Protein AF-A0A928CRD7-F1 (afdb_monomer)

pLDDT: mean 87.41, std 10.98, range [50.78, 96.5]

Radius of gyration: 9.86 Å; Cα contacts (8 Å, |Δi|>4): 32; chains: 1; bounding box: 23×21×24 Å

Structure (mmCIF, N/CA/C/O backbone):
data_AF-A0A928CRD7-F1
#
_entry.id   AF-A0A928CRD7-F1
#
loop_
_atom_site.group_PDB
_atom_site.id
_atom_site.type_symbol
_atom_site.label_atom_id
_atom_site.label_alt_id
_atom_site.label_comp_id
_atom_site.label_asym_id
_atom_site.label_entity_id
_atom_site.label_seq_id
_atom_site.pdbx_PDB_ins_code
_atom_site.Cartn_x
_atom_site.Cartn_y
_atom_site.Cartn_z
_atom_site.occupancy
_atom_site.B_iso_or_equiv
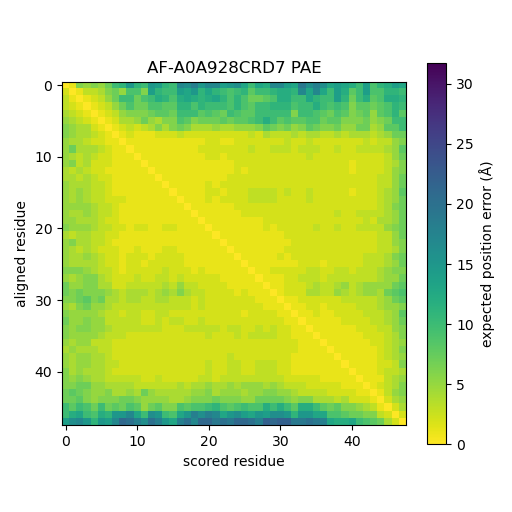_atom_site.auth_seq_id
_atom_site.auth_comp_id
_atom_site.auth_asym_id
_atom_site.auth_atom_id
_atom_site.pdbx_PDB_model_num
ATOM 1 N N . LYS A 1 1 ? 0.329 -12.071 0.675 1.00 61.66 1 LYS A N 1
ATOM 2 C CA . LYS A 1 1 ? 0.005 -10.799 -0.036 1.00 61.66 1 LYS A CA 1
ATOM 3 C C . LYS A 1 1 ? -1.009 -9.994 0.781 1.00 61.66 1 LYS A C 1
ATOM 5 O O . LYS A 1 1 ? -1.792 -10.565 1.518 1.00 61.66 1 LYS A O 1
ATOM 10 N N . ARG A 1 2 ? -1.056 -8.664 0.620 1.00 73.19 2 ARG A N 1
ATOM 11 C CA . ARG A 1 2 ? -1.986 -7.748 1.317 1.00 73.19 2 ARG A CA 1
ATOM 12 C C . ARG A 1 2 ? -3.464 -8.197 1.340 1.00 73.19 2 ARG A C 1
ATOM 14 O O . ARG A 1 2 ? -4.163 -7.958 2.322 1.00 73.19 2 ARG A O 1
ATOM 21 N N . LYS A 1 3 ? -3.935 -8.827 0.254 1.00 68.25 3 LYS A N 1
ATOM 22 C CA . LYS A 1 3 ? -5.308 -9.350 0.115 1.00 68.25 3 LYS A CA 1
ATOM 23 C C . LYS A 1 3 ? -5.617 -10.482 1.100 1.00 68.25 3 LYS A C 1
ATOM 25 O O . LYS A 1 3 ? -6.744 -10.554 1.579 1.00 68.25 3 LYS A O 1
ATOM 30 N N . ASP A 1 4 ? -4.611 -11.269 1.462 1.00 68.81 4 ASP A N 1
ATOM 31 C CA . ASP A 1 4 ? -4.733 -12.389 2.403 1.00 68.81 4 ASP A CA 1
ATOM 32 C C . ASP A 1 4 ? -4.948 -11.873 3.835 1.00 68.81 4 ASP A C 1
ATOM 34 O O . ASP A 1 4 ? -5.602 -12.513 4.647 1.00 68.81 4 ASP A O 1
ATOM 38 N N . LEU A 1 5 ? -4.503 -10.640 4.103 1.00 70.12 5 LEU A N 1
ATOM 39 C CA . LEU A 1 5 ? -4.681 -9.943 5.378 1.00 70.12 5 LEU A CA 1
ATOM 40 C C . LEU A 1 5 ? -5.991 -9.137 5.462 1.00 70.12 5 LEU A C 1
ATOM 42 O O . LEU A 1 5 ? -6.220 -8.436 6.445 1.00 70.12 5 LEU A O 1
ATOM 46 N N . ARG A 1 6 ? -6.833 -9.153 4.412 1.00 79.25 6 ARG A N 1
ATOM 47 C CA . ARG A 1 6 ? -8.088 -8.368 4.304 1.00 79.25 6 ARG A CA 1
ATOM 48 C C . ARG A 1 6 ? -7.944 -6.868 4.618 1.00 79.25 6 ARG A C 1
ATOM 50 O O . ARG A 1 6 ? -8.911 -6.191 4.969 1.00 79.25 6 ARG A O 1
ATOM 57 N N . LEU A 1 7 ? -6.747 -6.306 4.468 1.00 84.44 7 LEU A N 1
ATOM 58 C CA . LEU A 1 7 ? -6.517 -4.883 4.709 1.00 84.44 7 LEU A CA 1
ATOM 59 C C . LEU A 1 7 ? -7.075 -4.056 3.535 1.00 84.44 7 LEU A C 1
ATOM 61 O O . LEU A 1 7 ? -7.197 -4.555 2.414 1.00 84.44 7 LEU A O 1
ATOM 65 N N . SER A 1 8 ? -7.249 -2.740 3.698 1.00 91.56 8 SER A N 1
ATOM 66 C CA . SER A 1 8 ? -7.328 -1.759 2.585 1.00 91.56 8 SER A CA 1
ATOM 67 C C . SER A 1 8 ? -5.947 -1.142 2.297 1.00 91.56 8 SER A C 1
ATOM 69 O O . SER A 1 8 ? -5.080 -1.199 3.174 1.00 91.56 8 SER A O 1
ATOM 71 N N . GLN A 1 9 ? -5.681 -0.629 1.081 1.00 91.75 9 GLN A N 1
ATOM 72 C CA . GLN A 1 9 ? -4.343 -0.098 0.736 1.00 91.75 9 GLN A CA 1
ATOM 73 C C . GLN A 1 9 ? -3.904 0.951 1.767 1.00 91.75 9 GLN A C 1
ATOM 75 O O . GLN A 1 9 ? -2.745 0.978 2.159 1.00 91.75 9 GLN A O 1
ATOM 80 N N . VAL A 1 10 ? -4.871 1.721 2.279 1.00 93.88 10 VAL A N 1
ATOM 81 C CA . VAL A 1 10 ? -4.721 2.660 3.396 1.00 93.88 10 VAL A CA 1
ATOM 82 C C . VAL A 1 10 ? -4.218 1.972 4.666 1.00 93.88 10 VAL A C 1
ATOM 84 O O . VAL A 1 10 ? -3.197 2.381 5.206 1.00 93.88 10 VAL A O 1
ATOM 87 N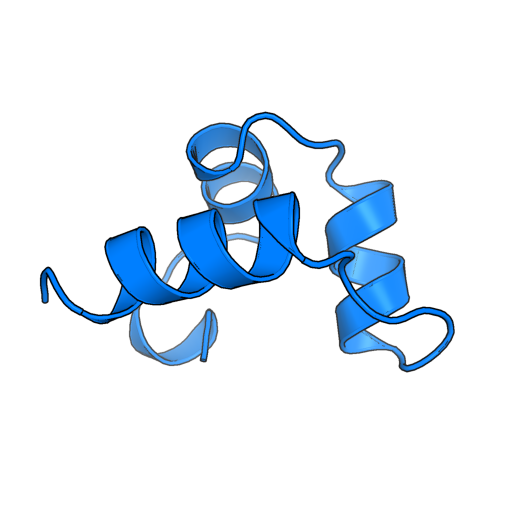 N . LYS A 1 11 ? -4.880 0.904 5.131 1.00 91.19 11 LYS A N 1
ATOM 88 C CA . LYS A 1 11 ? -4.462 0.176 6.344 1.00 91.19 11 LYS A CA 1
ATOM 89 C C . LYS A 1 11 ? -3.084 -0.468 6.191 1.00 91.19 11 LYS A C 1
ATOM 91 O O . LYS A 1 11 ? -2.304 -0.475 7.132 1.00 91.19 11 LYS A O 1
ATOM 96 N N . PHE A 1 12 ? -2.777 -0.990 5.007 1.00 91.81 12 PHE A N 1
ATOM 97 C CA . PHE A 1 12 ? -1.468 -1.582 4.737 1.00 91.81 12 PHE A CA 1
ATOM 98 C C . PHE A 1 12 ? -0.355 -0.534 4.698 1.00 91.81 12 PHE A C 1
ATOM 100 O O . PHE A 1 12 ? 0.696 -0.732 5.294 1.00 91.81 12 PHE A O 1
ATOM 107 N N . ALA A 1 13 ? -0.608 0.602 4.049 1.00 93.38 13 ALA A N 1
ATOM 108 C CA . ALA A 1 13 ? 0.319 1.723 4.017 1.00 93.38 13 ALA A CA 1
ATOM 109 C C . ALA A 1 13 ? 0.582 2.269 5.429 1.00 93.38 13 ALA A C 1
ATOM 111 O O . ALA A 1 13 ? 1.735 2.468 5.801 1.00 93.38 13 ALA A O 1
ATOM 112 N N . ALA A 1 14 ? -0.474 2.418 6.236 1.00 93.50 14 ALA A N 1
ATOM 113 C CA . ALA A 1 14 ? -0.367 2.833 7.630 1.00 93.50 14 ALA A CA 1
ATOM 114 C C . ALA A 1 14 ? 0.474 1.853 8.463 1.00 93.50 14 ALA A C 1
ATOM 116 O O . ALA A 1 14 ? 1.363 2.287 9.186 1.00 93.50 14 ALA A O 1
ATOM 117 N N . ALA A 1 15 ? 0.255 0.543 8.312 1.00 89.88 15 ALA A N 1
ATOM 118 C CA .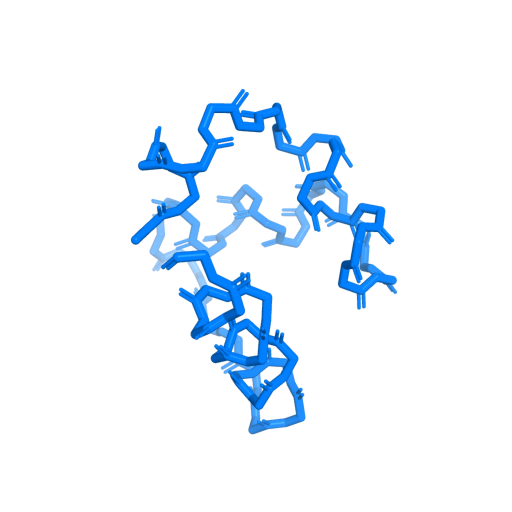 ALA A 1 15 ? 1.021 -0.475 9.033 1.00 89.88 15 ALA A CA 1
ATOM 119 C C . ALA A 1 15 ? 2.517 -0.487 8.656 1.00 89.88 15 ALA A C 1
ATOM 121 O O . ALA A 1 15 ? 3.364 -0.779 9.493 1.00 89.88 15 ALA A O 1
ATOM 122 N N . LEU A 1 16 ? 2.853 -0.130 7.413 1.00 90.88 16 LEU A N 1
ATOM 123 C CA . LEU A 1 16 ? 4.236 -0.015 6.932 1.00 90.88 16 LEU A 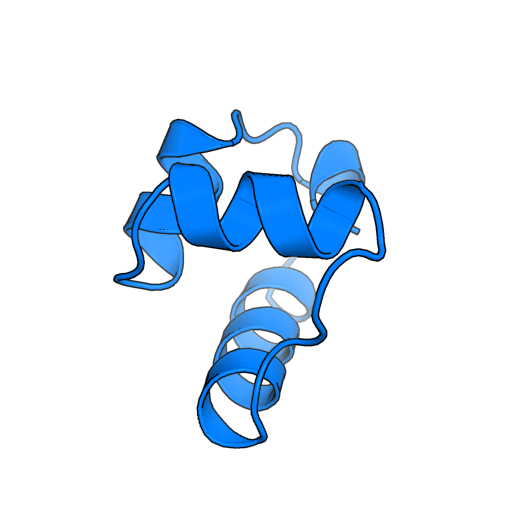CA 1
ATOM 124 C C . LEU A 1 16 ? 4.884 1.356 7.222 1.00 90.88 16 LEU A C 1
ATOM 126 O O . LEU A 1 16 ? 6.104 1.508 7.084 1.00 90.88 16 LEU A O 1
ATOM 130 N N . GLY A 1 17 ? 4.083 2.361 7.590 1.00 93.94 17 GLY A N 1
ATOM 131 C CA . GLY A 1 17 ? 4.523 3.751 7.718 1.00 93.94 17 GLY A CA 1
ATOM 132 C C . GLY A 1 17 ? 4.879 4.401 6.376 1.00 93.94 17 GLY A C 1
ATOM 133 O O . GLY A 1 17 ? 5.810 5.199 6.309 1.00 93.94 17 GLY A O 1
ATOM 134 N N . VAL A 1 18 ? 4.180 4.041 5.296 1.00 94.81 18 VAL A N 1
ATOM 135 C CA . VAL A 1 18 ? 4.399 4.578 3.939 1.00 94.81 18 VAL A CA 1
ATOM 136 C C . VAL A 1 18 ? 3.131 5.228 3.390 1.00 94.81 18 VAL A C 1
ATOM 138 O O . VAL A 1 18 ? 2.047 5.110 3.959 1.00 94.81 18 VAL A O 1
ATOM 141 N N . SER A 1 19 ? 3.235 5.911 2.248 1.00 96.50 19 SER A N 1
ATOM 142 C CA . SER A 1 19 ? 2.058 6.476 1.584 1.00 96.50 19 SER A CA 1
ATOM 143 C C . SER A 1 19 ? 1.257 5.414 0.821 1.00 96.50 19 SER A C 1
ATOM 145 O O . SER A 1 19 ? 1.803 4.474 0.240 1.00 96.50 19 SER A O 1
ATOM 147 N N . VAL A 1 20 ? -0.060 5.620 0.732 1.00 95.81 20 VAL A N 1
ATOM 148 C CA . VAL A 1 20 ? -0.973 4.777 -0.065 1.00 95.81 20 VAL A CA 1
ATOM 149 C C . VAL A 1 20 ? -0.569 4.755 -1.541 1.00 95.81 20 VAL A C 1
ATOM 151 O O . VAL A 1 20 ? -0.657 3.722 -2.202 1.00 95.81 20 VAL A O 1
ATOM 154 N N . LYS A 1 21 ? -0.055 5.883 -2.050 1.00 96.44 21 LYS A N 1
ATOM 155 C CA . LYS A 1 21 ? 0.480 5.983 -3.411 1.00 96.44 21 LYS A CA 1
ATOM 156 C C . LYS A 1 21 ? 1.649 5.023 -3.623 1.00 96.44 21 LYS A C 1
ATOM 158 O O . LYS A 1 21 ? 1.693 4.382 -4.666 1.00 96.44 21 LYS A O 1
ATOM 163 N N . LYS A 1 22 ? 2.557 4.888 -2.648 1.00 95.38 22 LYS A N 1
ATOM 164 C CA . LYS A 1 22 ? 3.699 3.965 -2.742 1.00 95.38 22 LYS A CA 1
ATOM 165 C C . LYS A 1 22 ? 3.225 2.512 -2.851 1.00 95.38 22 LYS A C 1
ATOM 167 O O . LYS A 1 22 ? 3.619 1.820 -3.784 1.00 95.38 22 LYS A O 1
ATOM 172 N N . VAL A 1 23 ? 2.276 2.112 -1.998 1.00 94.31 23 VAL A N 1
ATOM 173 C CA . VAL A 1 23 ? 1.624 0.789 -2.064 1.00 94.31 23 VAL A CA 1
ATOM 174 C C . VAL A 1 23 ? 0.962 0.548 -3.421 1.00 94.31 23 VAL A C 1
ATOM 176 O O . VAL A 1 23 ? 1.157 -0.506 -4.018 1.00 94.31 23 VAL A O 1
ATOM 179 N N . SER A 1 24 ? 0.211 1.525 -3.932 1.00 94.94 24 SER A N 1
ATOM 180 C CA . SER A 1 24 ? -0.427 1.420 -5.247 1.00 94.94 24 SER A CA 1
ATOM 181 C C . SER A 1 24 ? 0.611 1.224 -6.357 1.00 94.94 24 SER A C 1
ATOM 183 O O . SER A 1 24 ? 0.463 0.328 -7.182 1.00 94.94 24 SER A O 1
ATOM 185 N N . THR A 1 25 ? 1.702 1.990 -6.361 1.00 95.69 25 THR A N 1
ATOM 186 C CA . THR A 1 25 ? 2.792 1.839 -7.338 1.00 95.69 25 THR A CA 1
ATOM 187 C C . THR A 1 25 ? 3.388 0.426 -7.325 1.00 95.69 25 THR A C 1
ATOM 189 O O . THR A 1 25 ? 3.599 -0.137 -8.401 1.00 95.69 25 THR A O 1
A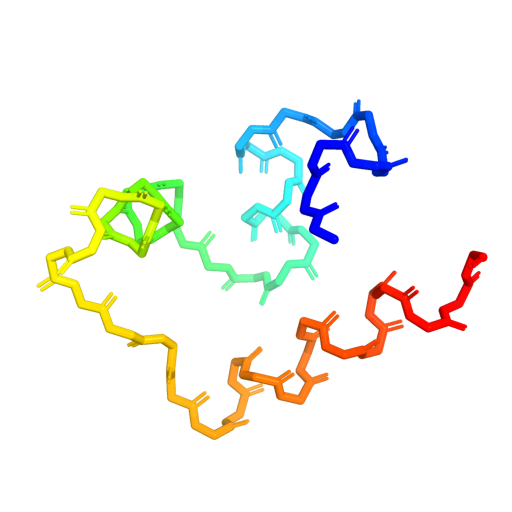TOM 192 N N . TRP A 1 26 ? 3.600 -0.169 -6.144 1.00 94.75 26 TRP A N 1
ATOM 193 C CA . TRP A 1 26 ? 4.073 -1.554 -6.020 1.00 94.75 26 TRP A CA 1
ATOM 194 C C . TRP A 1 26 ? 3.073 -2.572 -6.564 1.00 94.75 26 TRP A C 1
ATOM 196 O O . TRP A 1 26 ? 3.449 -3.471 -7.30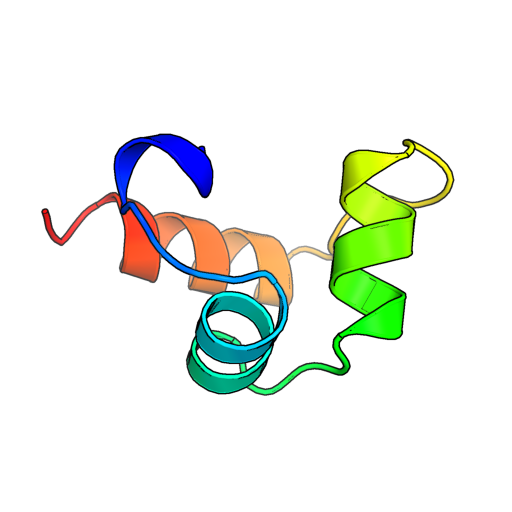9 1.00 94.75 26 TRP A O 1
ATOM 206 N N . GLU A 1 27 ? 1.789 -2.425 -6.229 1.00 90.56 27 GLU A N 1
ATOM 207 C CA . GLU A 1 27 ? 0.746 -3.351 -6.685 1.00 90.56 27 GLU A CA 1
ATOM 208 C C . GLU A 1 27 ? 0.540 -3.305 -8.208 1.00 90.56 27 GLU A C 1
ATOM 210 O O . GLU A 1 27 ? 0.183 -4.320 -8.803 1.00 90.56 27 GLU A O 1
ATOM 215 N N . HIS A 1 28 ? 0.810 -2.162 -8.845 1.00 94.25 28 HIS A N 1
ATOM 216 C CA . HIS A 1 28 ? 0.779 -2.013 -10.304 1.00 94.25 28 HIS A CA 1
ATOM 217 C C . HIS A 1 28 ? 2.121 -2.344 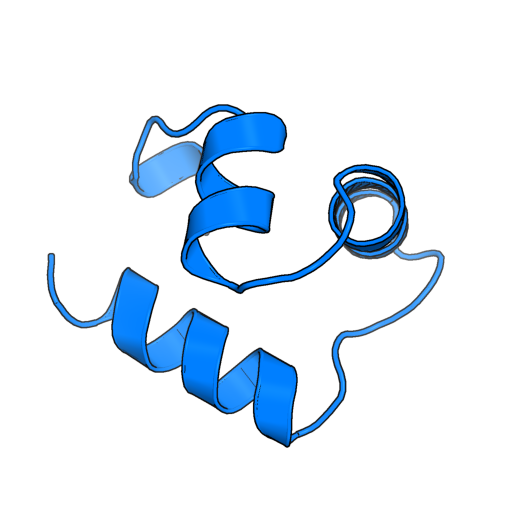-10.984 1.00 94.25 28 HIS A C 1
ATOM 219 O O . HIS A 1 28 ? 2.247 -2.137 -12.189 1.00 94.25 28 HIS A O 1
ATOM 225 N N . GLY A 1 29 ? 3.134 -2.801 -10.238 1.00 93.81 29 GLY A N 1
ATOM 226 C CA . GLY A 1 29 ? 4.446 -3.168 -10.783 1.00 93.81 29 GLY A CA 1
ATOM 227 C C . GLY A 1 29 ? 5.271 -1.994 -11.321 1.00 93.81 29 GLY A C 1
ATOM 228 O O . GLY A 1 29 ? 6.234 -2.203 -12.050 1.00 93.81 29 GLY A O 1
ATOM 229 N N . LYS A 1 30 ? 4.910 -0.752 -10.977 1.00 95.38 30 LYS A N 1
ATOM 230 C CA . LYS A 1 30 ? 5.621 0.460 -11.420 1.00 95.38 30 LYS A CA 1
ATOM 231 C C . LYS A 1 30 ? 6.894 0.735 -10.612 1.00 95.38 30 LYS A C 1
ATOM 233 O O . LYS A 1 30 ? 7.727 1.527 -11.034 1.00 95.38 30 LYS A O 1
ATOM 238 N N . ALA A 1 31 ? 7.009 0.123 -9.438 1.00 94.25 31 ALA A N 1
ATOM 239 C CA . ALA A 1 31 ? 8.187 0.130 -8.581 1.00 94.25 31 ALA A CA 1
ATOM 240 C C . ALA A 1 31 ? 8.160 -1.121 -7.697 1.00 94.25 31 ALA A C 1
ATOM 242 O O . ALA A 1 31 ? 7.116 -1.759 -7.557 1.00 94.25 31 ALA A O 1
ATOM 243 N N . VAL A 1 32 ? 9.278 -1.422 -7.047 1.00 93.06 32 VAL A N 1
ATOM 244 C CA . VAL A 1 32 ? 9.367 -2.457 -6.010 1.00 93.06 32 VAL A CA 1
ATOM 245 C C . VAL A 1 32 ? 9.685 -1.810 -4.655 1.00 93.06 32 VAL A C 1
ATOM 247 O O . VAL A 1 32 ? 10.249 -0.711 -4.642 1.00 93.06 32 VAL A O 1
ATOM 250 N N . PRO A 1 33 ? 9.278 -2.413 -3.524 1.00 93.69 33 PRO A N 1
ATOM 251 C CA . PRO A 1 33 ? 9.709 -1.961 -2.203 1.00 93.69 33 PRO A CA 1
ATOM 252 C C . PRO A 1 33 ? 11.229 -2.094 -2.059 1.00 93.69 33 PRO A C 1
ATOM 254 O O . PRO A 1 33 ? 11.821 -3.008 -2.636 1.00 93.69 33 PRO A O 1
ATOM 257 N N . ASP A 1 34 ? 11.849 -1.202 -1.289 1.00 94.31 34 ASP A N 1
ATOM 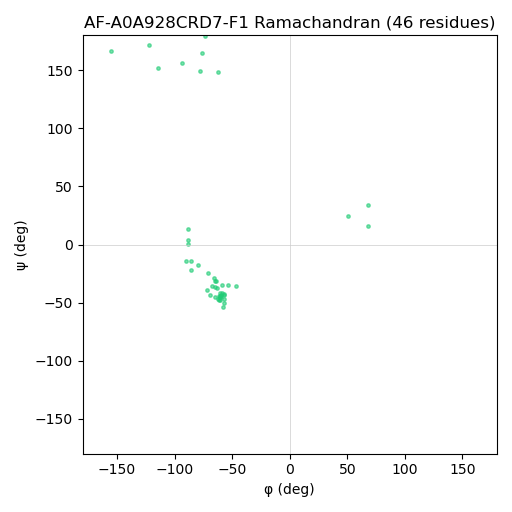258 C CA . ASP A 1 34 ? 13.258 -1.354 -0.911 1.00 94.31 34 ASP A CA 1
ATOM 259 C C . ASP A 1 34 ? 13.454 -2.462 0.146 1.00 94.31 34 ASP A C 1
ATOM 261 O O . ASP A 1 34 ? 12.502 -3.124 0.569 1.00 94.31 34 ASP A O 1
ATOM 265 N N . GLU A 1 35 ? 14.701 -2.703 0.553 1.00 93.81 35 GLU A N 1
ATOM 266 C CA . GLU A 1 35 ? 15.030 -3.751 1.525 1.00 93.81 35 GLU A CA 1
ATOM 267 C C . GLU A 1 35 ? 14.346 -3.531 2.883 1.00 93.81 35 GLU A C 1
ATOM 269 O O . GLU A 1 35 ? 13.734 -4.453 3.423 1.00 93.81 35 GLU A O 1
ATOM 274 N N . ALA A 1 36 ? 14.351 -2.298 3.398 1.00 91.75 36 ALA A N 1
ATOM 275 C CA . ALA A 1 36 ? 13.709 -1.969 4.667 1.00 91.75 36 ALA A CA 1
ATOM 276 C C . ALA A 1 36 ? 12.182 -2.148 4.595 1.00 91.75 36 ALA A C 1
ATOM 278 O O . ALA A 1 36 ? 11.542 -2.592 5.550 1.00 91.75 36 ALA A O 1
ATOM 279 N N . GLU A 1 37 ? 11.578 -1.819 3.457 1.00 93.75 37 GLU A N 1
ATOM 280 C CA . GLU A 1 37 ? 10.152 -2.007 3.212 1.00 93.75 37 GLU A CA 1
ATOM 281 C C . GLU A 1 37 ? 9.787 -3.476 3.031 1.00 93.75 37 GLU A C 1
ATOM 283 O O . GLU A 1 37 ? 8.759 -3.909 3.553 1.00 93.75 37 GLU A O 1
ATOM 288 N N . MET A 1 38 ? 10.627 -4.260 2.353 1.00 92.81 38 MET A N 1
ATOM 289 C CA . MET A 1 38 ? 10.459 -5.709 2.264 1.00 92.81 38 MET A CA 1
ATOM 290 C C . MET A 1 38 ? 10.492 -6.365 3.639 1.00 92.81 38 MET A C 1
ATOM 292 O O . MET A 1 38 ? 9.632 -7.201 3.910 1.00 92.81 38 MET A O 1
ATOM 296 N N . GLU A 1 39 ? 11.416 -5.975 4.518 1.00 91.44 39 GLU A N 1
ATOM 297 C CA . GLU A 1 39 ? 11.460 -6.491 5.889 1.00 91.44 39 GLU A CA 1
ATOM 298 C C . GLU A 1 39 ? 10.171 -6.164 6.652 1.00 91.44 39 GLU A C 1
ATOM 300 O O . GLU A 1 39 ? 9.520 -7.059 7.195 1.00 91.44 39 GLU A O 1
ATOM 305 N N . LYS A 1 40 ? 9.697 -4.915 6.595 1.00 90.19 40 LYS A N 1
ATOM 306 C CA . LYS A 1 40 ? 8.407 -4.546 7.205 1.00 90.19 40 LYS A CA 1
ATOM 307 C C . LYS A 1 40 ? 7.236 -5.356 6.637 1.00 90.19 40 LYS A C 1
ATOM 309 O O . LYS A 1 40 ? 6.365 -5.789 7.391 1.00 90.19 40 LYS A O 1
ATOM 314 N N . ILE A 1 41 ? 7.205 -5.574 5.320 1.00 89.94 41 ILE A N 1
ATOM 315 C CA . ILE A 1 41 ? 6.173 -6.386 4.663 1.00 89.94 41 ILE A CA 1
ATOM 316 C C . ILE A 1 41 ? 6.216 -7.821 5.193 1.00 89.94 41 ILE A C 1
ATOM 318 O O . ILE A 1 41 ? 5.164 -8.334 5.575 1.00 89.94 41 ILE A O 1
ATOM 322 N N . LYS A 1 42 ? 7.403 -8.442 5.266 1.00 88.50 42 LYS A N 1
ATOM 323 C CA . LYS A 1 42 ? 7.581 -9.799 5.804 1.00 88.50 42 LYS A CA 1
ATOM 324 C C . LYS A 1 42 ? 7.057 -9.890 7.231 1.00 88.50 42 LYS A C 1
ATOM 326 O O . LYS A 1 42 ? 6.226 -10.753 7.490 1.00 88.50 42 LYS A O 1
ATOM 331 N N . HIS A 1 43 ? 7.455 -8.971 8.112 1.00 86.38 43 HIS A N 1
ATOM 332 C CA . HIS A 1 43 ? 7.006 -8.933 9.507 1.00 86.38 43 HIS A CA 1
ATOM 333 C C . HIS A 1 43 ? 5.478 -8.838 9.641 1.00 86.38 43 HIS A C 1
ATOM 335 O O . HIS A 1 43 ? 4.887 -9.566 10.435 1.00 86.38 43 HIS A O 1
ATOM 341 N N . ILE A 1 44 ? 4.820 -7.998 8.835 1.00 83.31 44 ILE A N 1
ATOM 342 C CA . ILE A 1 44 ? 3.352 -7.870 8.845 1.00 83.31 44 ILE A CA 1
ATOM 343 C C . ILE A 1 44 ? 2.671 -9.140 8.322 1.00 83.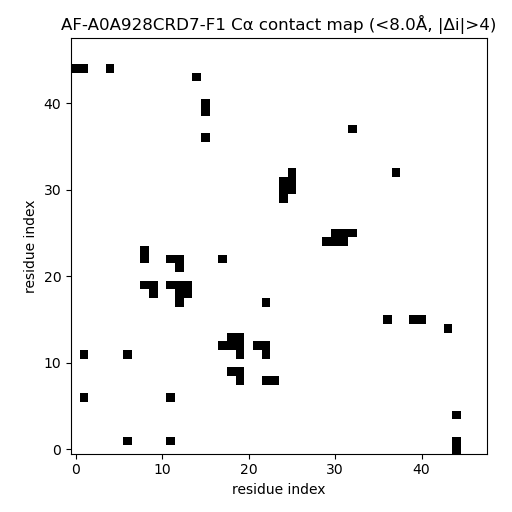31 44 ILE A C 1
ATOM 345 O O . ILE A 1 44 ? 1.592 -9.494 8.788 1.00 83.31 44 ILE A O 1
ATOM 349 N N . THR A 1 45 ? 3.270 -9.815 7.339 1.00 77.88 45 THR A N 1
ATOM 350 C CA . THR A 1 45 ? 2.691 -11.029 6.746 1.00 77.88 45 THR A CA 1
ATOM 351 C C . THR A 1 45 ? 3.018 -12.316 7.496 1.00 77.88 45 THR A C 1
ATOM 353 O O . THR A 1 45 ? 2.299 -13.285 7.310 1.00 77.88 45 THR A O 1
ATOM 356 N N . ALA A 1 46 ? 4.084 -12.345 8.300 1.00 69.69 46 ALA A N 1
ATOM 357 C CA . ALA A 1 46 ? 4.539 -13.530 9.031 1.00 69.69 46 ALA A CA 1
ATOM 358 C C . ALA A 1 46 ? 3.912 -13.664 10.430 1.00 69.69 46 ALA A C 1
ATOM 360 O O . ALA A 1 46 ? 4.015 -14.720 11.043 1.00 69.69 46 ALA A O 1
ATOM 361 N N . GLY A 1 47 ? 3.286 -12.602 10.947 1.00 59.88 47 GLY A N 1
ATOM 362 C CA . GLY A 1 47 ? 2.623 -12.593 12.255 1.00 59.88 47 GLY A CA 1
ATOM 363 C C . GLY A 1 47 ? 1.156 -13.041 12.249 1.00 59.88 47 GLY A C 1
ATOM 364 O O . GLY A 1 47 ? 0.461 -12.766 13.226 1.00 59.88 47 GLY A O 1
ATOM 365 N N . ILE A 1 48 ? 0.667 -13.645 11.156 1.00 50.78 48 ILE A N 1
ATOM 366 C CA . ILE A 1 48 ? -0.725 -14.094 10.964 1.00 50.78 48 ILE A CA 1
ATOM 367 C C . ILE A 1 48 ? -0.727 -15.498 10.366 1.00 50.78 48 ILE A C 1
ATOM 369 O O . ILE A 1 48 ? 0.013 -15.702 9.378 1.00 50.78 48 ILE A O 1
#

Secondary structure (DSSP, 8-state):
-TTTTT--HHHHHHHHTS-HHHHHHHHTTS----HHHHHHHHHHHH--

Foldseek 3Di:
DVVVVVDDLVRVCVQLVHDSVVSVCCVVVVDHDDPSSVVSVCVVVVVD

Sequence (48 aa):
KRKDLRLSQVKFAAALGVSVKKVSTWEHGKAVPDEAEMEKIKHITAGI

Solvent-accessible surface area (backbone atoms only — not comparable to full-atom values): 2960 Å² total; per-residue (Å²): 110,67,74,81,68,70,55,50,66,60,56,50,13,57,75,67,74,48,54,46,66,58,52,49,36,38,76,68,68,76,44,76,75,55,72,73,52,46,51,50,50,48,56,67,59,69,77,107

Mean predicted aligned error: 3.98 Å

Nearest PDB structures (foldseek):
  3op9-assembly1_A  TM=9.148E-01  e=1.040E-01  Listeria innocua
  6f8h-assembly2_C-3  TM=8.640E-01  e=7.773E-01  Pseudomonas putida
  2eby-assembly1_B  TM=8.870E-01  e=8.888E-01  Escherichia coli
  6jpi-assembly1_C  TM=8.668E-01  e=8.312E-01  Pseudomonas aeruginosa PAO1
  6lb3-assembly2_H  TM=8.718E-01  e=1.243E+00  Pseudomonas aeruginosa PAO1